Protein AF-A0A968HN63-F1 (afdb_monomer_lite)

pLDDT: mean 91.05, std 7.87, range [58.03, 96.44]

Foldseek 3Di:
DPPVVLCQCCQFAVDDPVVCDDPNDGDVVVVVVVVVVVCPDPLVVLDDPPFGGGNSHTDDDDD

Radius of gyration: 12.78 Å; chains: 1; bounding box: 27×29×32 Å

Secondary structure (DSSP, 8-state):
--HHHHHHHHHHH----GGGEETTEE-HHHHHHHHHHHHTSTTGGG--TT-EEETTEEEP---

Structure (mmCIF, N/CA/C/O backbone):
data_AF-A0A968HN63-F1
#
_entry.id   AF-A0A968HN63-F1
#
loop_
_atom_site.group_PDB
_atom_site.id
_atom_site.type_symbol
_atom_site.label_atom_id
_atom_site.label_alt_id
_atom_site.label_comp_id
_atom_site.label_asym_id
_atom_site.label_entity_id
_atom_site.label_seq_id
_atom_site.pdbx_PDB_ins_code
_atom_site.Cartn_x
_atom_site.Cartn_y
_atom_site.Cartn_z
_atom_site.occupancy
_atom_site.B_iso_or_equiv
_atom_site.auth_seq_id
_atom_site.auth_comp_id
_atom_site.auth_asym_id
_atom_site.auth_atom_id
_atom_site.pdbx_PDB_model_num
ATOM 1 N N . MET A 1 1 ? -2.303 3.756 -12.092 1.00 58.72 1 MET A N 1
ATOM 2 C CA . MET A 1 1 ? -2.600 4.369 -10.774 1.00 58.72 1 MET A CA 1
ATOM 3 C C . MET A 1 1 ? -1.930 5.740 -10.698 1.00 58.72 1 MET A C 1
ATOM 5 O O . MET A 1 1 ? -0.768 5.833 -11.070 1.00 58.72 1 MET A O 1
ATOM 9 N N . ARG A 1 2 ? -2.610 6.821 -10.272 1.00 70.94 2 ARG A N 1
ATOM 10 C CA . ARG A 1 2 ? -1.897 8.095 -10.014 1.00 70.94 2 ARG A CA 1
ATOM 11 C C . ARG A 1 2 ? -0.916 7.876 -8.854 1.00 70.94 2 ARG A C 1
ATOM 13 O O . ARG A 1 2 ? -1.313 7.279 -7.857 1.00 70.94 2 ARG A O 1
ATOM 20 N N . VAL A 1 3 ? 0.318 8.386 -8.954 1.00 72.94 3 VAL A N 1
ATOM 21 C CA . VAL A 1 3 ? 1.403 8.227 -7.949 1.00 72.94 3 VAL A CA 1
ATOM 22 C C . VAL A 1 3 ? 0.938 8.512 -6.513 1.00 72.94 3 VAL A C 1
ATOM 24 O O . VAL A 1 3 ? 1.375 7.861 -5.567 1.00 72.94 3 VAL A O 1
ATOM 27 N N . PHE A 1 4 ? 0.006 9.454 -6.353 1.00 84.50 4 PHE A N 1
ATOM 28 C CA . PHE A 1 4 ? -0.616 9.786 -5.074 1.00 84.50 4 PHE A CA 1
ATOM 29 C C . PHE A 1 4 ? -1.287 8.586 -4.383 1.00 84.50 4 PHE A C 1
ATOM 31 O O . PHE A 1 4 ? -1.090 8.388 -3.187 1.00 84.50 4 PHE A O 1
ATOM 38 N N . PHE A 1 5 ? -2.045 7.767 -5.119 1.00 86.38 5 PHE A N 1
ATOM 39 C CA . PHE A 1 5 ? -2.785 6.646 -4.535 1.00 86.38 5 PHE A CA 1
ATOM 40 C C . PHE A 1 5 ? -1.862 5.519 -4.075 1.00 86.38 5 PHE A C 1
ATOM 42 O O . PHE A 1 5 ? -2.090 4.984 -2.996 1.00 86.38 5 PHE A O 1
ATOM 49 N N . ARG A 1 6 ? -0.771 5.245 -4.811 1.00 89.44 6 ARG A N 1
ATOM 50 C CA . ARG A 1 6 ? 0.282 4.313 -4.366 1.00 89.44 6 ARG A CA 1
ATOM 51 C C . ARG A 1 6 ? 0.826 4.717 -3.003 1.00 89.44 6 ARG A C 1
ATOM 53 O O . ARG A 1 6 ? 0.777 3.944 -2.059 1.00 89.44 6 ARG A O 1
ATOM 60 N N . ARG A 1 7 ? 1.325 5.954 -2.908 1.00 90.81 7 ARG A N 1
ATOM 61 C CA . ARG A 1 7 ? 1.960 6.465 -1.687 1.00 90.81 7 ARG A CA 1
ATOM 62 C C . ARG A 1 7 ? 0.987 6.484 -0.517 1.00 90.81 7 ARG A C 1
ATOM 64 O O . ARG A 1 7 ? 1.386 6.202 0.603 1.00 90.81 7 ARG A O 1
ATOM 71 N N . ARG A 1 8 ? -0.283 6.811 -0.773 1.00 91.69 8 ARG A N 1
ATOM 72 C CA . ARG A 1 8 ? -1.323 6.787 0.256 1.00 91.69 8 ARG A CA 1
ATOM 73 C C . ARG A 1 8 ? -1.585 5.366 0.749 1.00 91.69 8 ARG A C 1
ATOM 75 O O . ARG A 1 8 ? -1.633 5.173 1.954 1.00 91.69 8 ARG A O 1
ATOM 82 N N . PHE A 1 9 ? -1.719 4.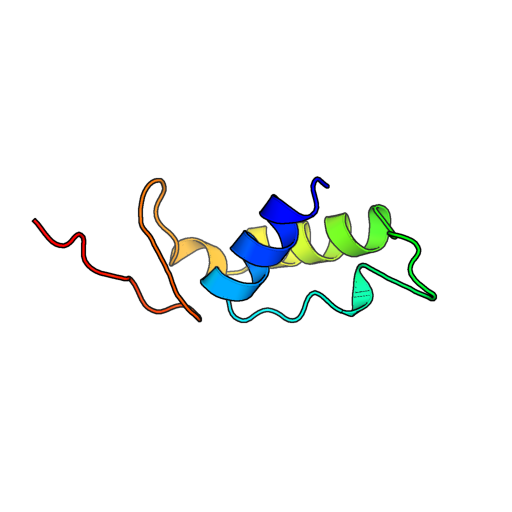400 -0.157 1.00 93.81 9 PHE A N 1
ATOM 83 C CA . PHE A 1 9 ? -1.906 2.997 0.204 1.00 93.81 9 PHE A CA 1
ATOM 84 C C . PHE A 1 9 ? -0.736 2.476 1.045 1.00 93.81 9 PHE A C 1
ATOM 86 O O . PHE A 1 9 ? -0.945 2.015 2.162 1.00 93.81 9 PHE A O 1
ATOM 93 N N . GLU A 1 10 ? 0.490 2.635 0.556 1.00 95.38 10 GLU A N 1
ATOM 94 C CA . GLU A 1 10 ? 1.711 2.191 1.233 1.00 95.38 10 GLU A CA 1
ATOM 95 C C . GLU A 1 10 ? 1.899 2.868 2.594 1.00 95.38 10 GLU A C 1
ATOM 97 O O . GLU A 1 10 ? 2.102 2.193 3.595 1.00 95.38 10 GLU A O 1
ATOM 102 N N . ALA A 1 11 ? 1.742 4.193 2.682 1.00 94.94 11 ALA A N 1
ATOM 103 C CA . ALA A 1 11 ? 1.872 4.899 3.955 1.00 94.94 11 ALA A CA 1
ATOM 104 C C . ALA A 1 11 ? 0.771 4.516 4.956 1.00 94.94 11 ALA A C 1
ATOM 106 O O . ALA A 1 11 ? 1.022 4.489 6.158 1.00 94.94 11 ALA A O 1
ATOM 107 N N . SER A 1 12 ? -0.449 4.232 4.491 1.00 95.12 12 SER A N 1
ATOM 108 C CA . SER A 1 12 ? -1.552 3.835 5.369 1.00 95.12 12 SER A CA 1
ATOM 109 C C . SER A 1 12 ? -1.463 2.381 5.819 1.00 95.12 12 SER A C 1
ATOM 111 O O . SER A 1 12 ? -1.824 2.092 6.960 1.00 95.12 12 SER A O 1
ATOM 113 N N . THR A 1 13 ? -0.974 1.481 4.968 1.00 95.06 13 THR A N 1
ATOM 114 C CA . THR A 1 13 ? -0.949 0.035 5.238 1.00 95.06 13 THR A CA 1
ATOM 115 C C . THR A 1 13 ? 0.390 -0.487 5.739 1.00 95.06 13 THR A C 1
ATOM 117 O O . THR A 1 13 ? 0.421 -1.468 6.470 1.00 95.06 13 THR A O 1
ATOM 120 N N . GLY A 1 14 ? 1.493 0.173 5.385 1.00 94.31 14 GLY A N 1
ATOM 121 C CA . GLY A 1 14 ? 2.847 -0.351 5.562 1.00 94.31 14 GLY A CA 1
ATOM 122 C C . GLY A 1 14 ? 3.234 -1.421 4.533 1.00 94.31 14 GLY A C 1
ATOM 123 O O . GLY A 1 14 ? 4.302 -2.011 4.662 1.00 94.31 14 GLY A O 1
ATOM 124 N N . ILE A 1 15 ? 2.391 -1.691 3.528 1.00 93.56 15 ILE A N 1
ATOM 125 C CA . ILE A 1 15 ? 2.673 -2.684 2.485 1.00 93.56 15 ILE A CA 1
ATOM 126 C C . ILE A 1 15 ? 3.628 -2.093 1.457 1.00 93.56 15 ILE A C 1
ATOM 128 O O . ILE A 1 15 ? 3.311 -1.088 0.816 1.00 93.56 15 ILE A O 1
ATOM 132 N N . ASP A 1 16 ? 4.762 -2.766 1.269 1.00 93.19 16 ASP A N 1
ATOM 133 C CA . ASP A 1 16 ? 5.743 -2.410 0.251 1.00 93.19 16 ASP A CA 1
ATOM 134 C C . ASP A 1 16 ? 5.126 -2.484 -1.154 1.00 93.19 16 ASP A C 1
ATOM 136 O O . ASP A 1 16 ? 4.587 -3.512 -1.572 1.00 93.19 16 ASP A O 1
ATOM 140 N N . CYS A 1 17 ? 5.195 -1.362 -1.869 1.00 94.94 17 CYS A N 1
ATOM 141 C CA . CYS A 1 17 ? 4.710 -1.216 -3.239 1.00 94.94 17 CYS A CA 1
ATOM 142 C C . CYS A 1 17 ? 5.857 -1.104 -4.257 1.00 94.94 17 CYS A C 1
ATOM 144 O O . CYS A 1 17 ? 5.620 -0.664 -5.387 1.00 94.94 17 CYS A O 1
ATOM 146 N N . SER A 1 18 ? 7.095 -1.431 -3.869 1.00 92.06 18 SER A N 1
ATOM 147 C CA . SER A 1 18 ? 8.282 -1.374 -4.729 1.00 92.06 18 SER A CA 1
ATOM 148 C C . SER A 1 18 ? 8.101 -2.183 -6.016 1.00 92.06 18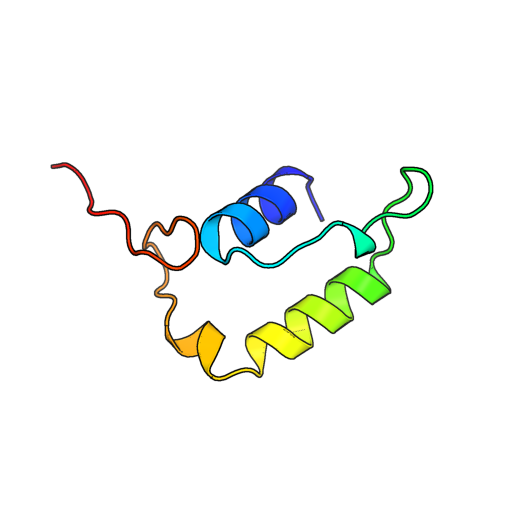 SER A C 1
ATOM 150 O O . SER A 1 18 ? 8.345 -1.656 -7.099 1.00 92.06 18 SER A O 1
ATOM 152 N N . GLU A 1 19 ? 7.535 -3.389 -5.914 1.00 93.25 19 GLU A N 1
ATOM 153 C CA . GLU A 1 19 ? 7.265 -4.304 -7.035 1.00 93.25 19 GLU A CA 1
ATOM 154 C C . GLU A 1 19 ? 6.252 -3.774 -8.060 1.00 93.25 19 GLU A C 1
ATOM 156 O O . GLU A 1 19 ? 6.117 -4.323 -9.152 1.00 93.25 19 GLU A O 1
ATOM 161 N N . PHE A 1 20 ? 5.536 -2.686 -7.758 1.00 93.88 20 PHE A N 1
ATOM 162 C CA . PHE A 1 20 ? 4.636 -2.068 -8.738 1.00 93.88 20 PHE A CA 1
ATOM 163 C C . PHE A 1 20 ? 5.416 -1.398 -9.869 1.00 93.88 20 PHE A C 1
ATOM 165 O O . PHE A 1 20 ? 4.814 -0.971 -10.858 1.00 93.88 20 PHE A O 1
ATOM 172 N N . TYR A 1 21 ? 6.732 -1.266 -9.703 1.00 91.81 21 TYR A N 1
ATOM 173 C CA . TYR A 1 21 ? 7.626 -0.674 -10.668 1.00 91.81 21 TYR A CA 1
ATOM 174 C C . TYR A 1 21 ? 8.823 -1.584 -10.934 1.00 91.81 21 TYR A C 1
ATOM 176 O O . TYR A 1 21 ? 9.394 -2.172 -10.020 1.00 91.81 21 TYR A O 1
ATOM 184 N N . SER A 1 22 ? 9.249 -1.630 -12.189 1.00 92.94 22 SER A N 1
ATOM 185 C CA . SER A 1 22 ? 10.530 -2.204 -12.598 1.00 92.94 22 SER A CA 1
ATOM 186 C C . SER A 1 22 ? 11.174 -1.232 -13.576 1.00 92.94 22 SER A C 1
ATOM 188 O O . SER A 1 22 ? 10.484 -0.690 -14.436 1.00 92.94 22 SER A O 1
ATOM 190 N N . ASP A 1 23 ? 12.448 -0.898 -13.371 1.00 93.06 23 ASP A N 1
ATOM 191 C CA . ASP A 1 23 ? 13.184 0.081 -14.187 1.00 93.06 23 ASP A CA 1
ATOM 192 C C . ASP A 1 23 ? 12.465 1.437 -14.379 1.00 93.06 23 ASP A C 1
ATOM 194 O O . ASP A 1 23 ? 12.589 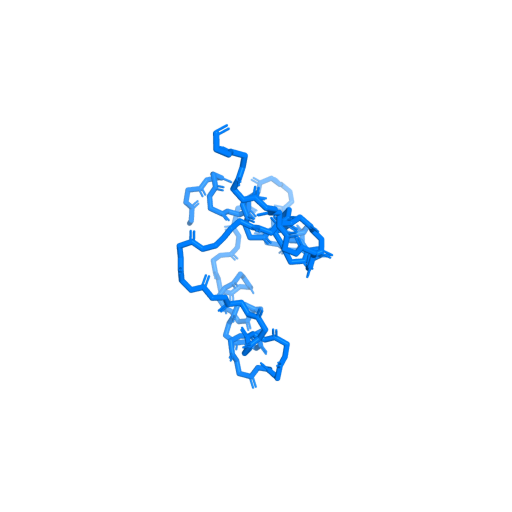2.111 -15.399 1.00 93.06 23 ASP A O 1
ATOM 198 N N . GLY A 1 24 ? 11.695 1.862 -13.369 1.00 88.31 24 GLY A N 1
ATOM 199 C CA . GLY A 1 24 ? 10.924 3.111 -13.390 1.00 88.31 24 GLY A CA 1
ATOM 200 C C . GLY A 1 24 ? 9.601 3.044 -14.165 1.00 88.31 24 GLY A C 1
ATOM 201 O O . GLY A 1 24 ? 8.819 3.996 -14.108 1.00 88.31 24 GLY A O 1
ATOM 202 N N . GLU A 1 25 ? 9.306 1.927 -14.826 1.00 92.38 25 GLU A N 1
ATOM 203 C CA . GLU A 1 25 ? 8.034 1.668 -15.495 1.00 92.38 25 GLU A CA 1
ATOM 204 C C . GLU A 1 25 ? 7.012 1.088 -14.510 1.00 92.38 25 GLU A C 1
ATOM 206 O O . GLU A 1 25 ? 7.365 0.323 -13.620 1.00 92.38 25 GLU A O 1
ATOM 211 N N . PHE A 1 26 ? 5.740 1.479 -14.633 1.00 91.62 26 PHE A N 1
ATOM 212 C CA . PHE A 1 26 ? 4.656 0.993 -13.775 1.00 91.62 26 PHE A CA 1
ATOM 213 C C . PHE A 1 26 ? 4.024 -0.278 -14.351 1.00 91.62 26 PHE A C 1
ATOM 215 O O . PHE A 1 26 ? 3.563 -0.267 -15.489 1.00 91.62 26 PHE A O 1
ATOM 222 N N . PHE A 1 27 ? 3.902 -1.324 -13.532 1.00 94.38 27 PHE A N 1
ATOM 223 C CA . PHE A 1 27 ? 3.372 -2.635 -13.910 1.00 94.38 27 PHE A CA 1
ATOM 224 C C . PHE A 1 27 ? 1.943 -2.799 -13.365 1.00 94.38 27 PHE A C 1
ATOM 226 O O . PHE A 1 27 ? 1.751 -3.213 -12.217 1.00 94.38 27 PHE A O 1
ATOM 233 N N . PRO A 1 28 ? 0.899 -2.481 -14.157 1.00 91.88 28 PRO A N 1
ATOM 234 C CA . PRO A 1 28 ? -0.472 -2.408 -13.657 1.00 91.88 28 PRO A CA 1
ATOM 235 C C . PRO A 1 28 ? -1.030 -3.753 -13.183 1.00 91.88 28 PRO A C 1
ATOM 237 O O . PRO A 1 28 ? -1.776 -3.769 -12.211 1.00 91.88 28 PRO A O 1
ATOM 240 N N . LEU A 1 29 ? -0.666 -4.864 -13.834 1.00 95.12 29 LEU A N 1
ATOM 241 C CA . LEU A 1 29 ? -1.151 -6.200 -13.466 1.00 95.12 29 LEU A CA 1
ATOM 242 C C . LEU A 1 29 ? -0.572 -6.672 -12.129 1.00 95.12 29 LEU A C 1
ATOM 244 O O . LEU A 1 29 ? -1.300 -7.235 -11.320 1.00 95.12 29 LEU A O 1
ATOM 248 N N . VAL A 1 30 ? 0.708 -6.385 -11.869 1.00 94.44 30 VAL A N 1
ATOM 249 C CA . VAL A 1 30 ? 1.357 -6.692 -10.583 1.00 94.44 30 VAL A CA 1
ATOM 250 C C . VAL A 1 30 ? 0.695 -5.898 -9.459 1.00 94.44 30 VAL A C 1
ATOM 252 O O . VAL A 1 30 ? 0.314 -6.459 -8.433 1.00 94.44 30 VAL A O 1
ATOM 255 N N . ALA A 1 31 ? 0.483 -4.596 -9.682 1.00 93.94 31 ALA A N 1
ATOM 256 C CA . ALA A 1 31 ? -0.199 -3.744 -8.717 1.00 93.94 31 ALA A CA 1
ATOM 257 C C . ALA A 1 31 ? -1.640 -4.208 -8.445 1.00 93.94 31 ALA A C 1
ATOM 259 O O . ALA A 1 31 ? -2.047 -4.263 -7.288 1.00 93.94 31 ALA A O 1
ATOM 260 N N . ALA A 1 32 ? -2.401 -4.559 -9.488 1.00 94.50 32 ALA A N 1
ATOM 261 C CA . ALA A 1 32 ? -3.768 -5.057 -9.347 1.00 94.50 32 ALA A CA 1
ATOM 262 C C . ALA A 1 32 ? -3.811 -6.359 -8.540 1.00 94.50 32 ALA A C 1
ATOM 264 O O . ALA A 1 32 ? -4.490 -6.402 -7.520 1.00 94.50 32 ALA A O 1
ATOM 265 N N . ALA A 1 33 ? -3.005 -7.358 -8.913 1.00 95.50 33 ALA A N 1
ATOM 266 C CA . ALA A 1 33 ? -2.958 -8.642 -8.217 1.00 95.50 33 ALA A CA 1
ATOM 267 C C . ALA A 1 33 ? -2.592 -8.489 -6.731 1.00 95.50 33 ALA A C 1
ATOM 269 O O . ALA A 1 33 ? -3.178 -9.141 -5.868 1.00 95.50 33 ALA A O 1
ATOM 270 N N . ARG A 1 34 ? -1.651 -7.591 -6.403 1.00 94.44 34 ARG A N 1
ATOM 271 C CA . ARG A 1 34 ? -1.269 -7.336 -5.008 1.00 94.44 34 ARG A CA 1
ATOM 272 C C . ARG A 1 34 ? -2.381 -6.654 -4.211 1.00 94.44 34 ARG A C 1
ATOM 274 O O . ARG A 1 34 ? -2.565 -6.987 -3.043 1.00 94.44 34 ARG A O 1
ATOM 281 N N . LEU A 1 35 ? -3.082 -5.698 -4.822 1.00 94.50 35 LEU A N 1
ATOM 282 C CA . LEU A 1 35 ? -4.194 -4.987 -4.190 1.00 94.50 35 LEU A CA 1
ATOM 283 C C . LEU A 1 35 ? -5.405 -5.901 -3.991 1.00 94.50 35 LEU A C 1
ATOM 285 O O . LEU A 1 35 ? -5.995 -5.859 -2.921 1.00 94.50 35 LEU A O 1
ATOM 289 N N . GLU A 1 36 ? -5.737 -6.741 -4.971 1.00 95.44 36 GLU A N 1
ATOM 290 C CA . GLU A 1 36 ? -6.797 -7.752 -4.860 1.00 95.44 36 GLU A CA 1
ATOM 291 C C . GLU A 1 36 ? -6.495 -8.729 -3.722 1.00 95.44 36 GLU A C 1
ATOM 293 O O . GLU A 1 36 ? -7.307 -8.883 -2.816 1.00 95.44 36 GLU A O 1
ATOM 298 N N . ALA A 1 37 ? -5.273 -9.269 -3.677 1.00 95.00 37 ALA A N 1
ATOM 299 C CA . ALA A 1 37 ? -4.852 -10.156 -2.596 1.00 95.00 37 ALA A CA 1
ATOM 300 C C . ALA A 1 37 ? -4.899 -9.495 -1.206 1.00 95.00 37 ALA A C 1
ATOM 302 O O . ALA A 1 37 ? -5.079 -10.189 -0.211 1.00 95.00 37 ALA A O 1
ATOM 303 N N . TRP A 1 38 ? -4.702 -8.175 -1.121 1.00 95.00 38 TRP A N 1
ATOM 304 C CA . TRP A 1 38 ? -4.859 -7.438 0.133 1.00 95.00 38 TRP A CA 1
ATOM 305 C C . TRP A 1 38 ? -6.329 -7.187 0.479 1.00 95.00 38 TRP A C 1
ATOM 307 O O . TRP A 1 38 ? -6.698 -7.332 1.635 1.00 95.00 38 TRP A O 1
ATOM 317 N N . ILE A 1 39 ? -7.169 -6.833 -0.498 1.00 94.81 39 ILE A N 1
ATOM 318 C CA . ILE A 1 39 ? -8.615 -6.635 -0.293 1.00 94.81 39 ILE A CA 1
ATOM 319 C C . ILE A 1 39 ? -9.271 -7.923 0.217 1.00 94.81 39 ILE A C 1
ATOM 321 O O . ILE A 1 39 ? -10.130 -7.855 1.090 1.00 94.81 39 ILE A O 1
ATOM 325 N N . ASP A 1 40 ? -8.835 -9.076 -0.288 1.00 96.44 40 ASP A N 1
ATOM 326 C CA . ASP A 1 40 ? -9.332 -10.389 0.129 1.00 96.44 40 ASP A CA 1
ATOM 327 C C . ASP A 1 40 ? -8.741 -10.867 1.471 1.00 96.44 40 ASP A C 1
ATOM 329 O O . ASP A 1 40 ? -9.072 -11.957 1.946 1.00 96.44 40 ASP A O 1
ATOM 333 N N . SER A 1 41 ? -7.851 -10.085 2.094 1.00 95.12 41 SER A N 1
ATOM 334 C CA . SER A 1 41 ? -7.189 -10.451 3.343 1.00 95.12 41 SER A CA 1
ATOM 335 C C . SER A 1 41 ? -7.915 -9.882 4.574 1.00 95.12 41 SER A C 1
ATOM 337 O O . SER A 1 41 ? -8.449 -8.771 4.523 1.00 95.12 41 SER A O 1
ATOM 339 N N . PRO A 1 42 ? -7.895 -10.576 5.733 1.00 95.19 42 PRO A N 1
ATOM 340 C CA . PRO A 1 42 ? -8.506 -10.069 6.970 1.00 95.19 42 PRO A CA 1
ATOM 341 C C . PRO A 1 42 ? -7.912 -8.736 7.459 1.00 95.19 42 PRO A C 1
ATOM 343 O O . PRO A 1 42 ? -8.501 -8.039 8.285 1.00 95.19 42 PRO A O 1
ATOM 346 N N . GLU A 1 43 ? -6.714 -8.368 6.998 1.00 92.56 43 GLU A N 1
ATOM 347 C CA . GLU A 1 43 ? -6.096 -7.084 7.314 1.00 92.56 43 GLU A CA 1
ATOM 348 C C . GLU A 1 43 ? -6.866 -5.899 6.723 1.00 92.56 43 GLU A C 1
ATOM 350 O O . GLU A 1 43 ? -6.885 -4.841 7.358 1.00 92.56 43 GLU A O 1
ATOM 355 N N . ALA A 1 44 ? -7.500 -6.052 5.554 1.00 94.56 44 ALA A N 1
ATOM 356 C CA . ALA A 1 44 ? -8.276 -4.982 4.926 1.00 94.56 44 ALA A CA 1
ATOM 357 C C . ALA A 1 44 ? -9.483 -4.562 5.780 1.00 94.56 44 ALA A C 1
ATOM 359 O O . ALA A 1 44 ? -9.768 -3.366 5.875 1.00 94.56 44 ALA A O 1
ATOM 360 N N . ASP A 1 45 ? -10.100 -5.502 6.506 1.00 95.12 45 ASP A N 1
ATOM 361 C CA . ASP A 1 45 ? -11.245 -5.251 7.398 1.00 95.12 45 ASP A CA 1
ATOM 362 C C . ASP A 1 45 ? -10.927 -4.279 8.548 1.00 95.12 45 ASP A C 1
ATOM 364 O O . ASP A 1 45 ? -11.821 -3.732 9.193 1.00 95.12 45 ASP A O 1
ATOM 368 N N . ARG A 1 46 ? -9.641 -4.024 8.816 1.00 94.31 46 ARG A N 1
ATOM 369 C CA . ARG A 1 46 ? -9.185 -3.091 9.859 1.00 94.31 46 ARG A CA 1
ATOM 370 C C . ARG A 1 46 ? -9.247 -1.621 9.422 1.00 94.31 46 ARG A C 1
ATOM 372 O O . ARG A 1 46 ? -9.008 -0.733 10.250 1.00 94.31 46 ARG A O 1
ATOM 379 N N . TYR A 1 47 ? -9.514 -1.354 8.143 1.00 94.62 47 TYR A N 1
ATOM 380 C CA . TYR A 1 47 ? -9.488 -0.017 7.553 1.00 94.62 47 TYR A CA 1
ATOM 381 C C . TYR A 1 47 ? -10.897 0.510 7.293 1.00 94.62 47 TYR A C 1
ATOM 383 O O . TYR A 1 47 ? -11.649 -0.019 6.481 1.00 94.62 47 TYR A O 1
ATOM 391 N N . GLU A 1 48 ? -11.231 1.621 7.942 1.00 94.31 48 GLU A N 1
ATOM 392 C CA . GLU A 1 48 ? -12.540 2.256 7.815 1.00 94.31 48 GLU A CA 1
ATOM 393 C C . GLU A 1 48 ? -12.533 3.383 6.764 1.00 94.31 48 GLU A C 1
ATOM 395 O O . GLU A 1 48 ? -11.612 4.218 6.741 1.00 94.31 48 GLU A O 1
ATOM 400 N N . PRO A 1 49 ? -13.578 3.487 5.920 1.00 91.12 49 PRO A N 1
ATOM 401 C CA . PRO A 1 49 ? -13.741 4.613 5.009 1.00 91.12 49 PRO A CA 1
ATOM 402 C C . PRO A 1 49 ? -13.708 5.965 5.737 1.00 91.12 49 PRO A C 1
ATOM 404 O O . PRO A 1 49 ? -14.366 6.170 6.752 1.00 91.12 49 PRO A O 1
ATOM 407 N N . GLY A 1 50 ? -12.945 6.919 5.196 1.00 89.94 50 GLY A N 1
ATOM 408 C CA . GLY A 1 50 ? -12.832 8.274 5.752 1.00 89.94 50 GLY A CA 1
ATOM 409 C C . GLY A 1 50 ? -11.876 8.415 6.944 1.00 89.94 50 GLY A C 1
ATOM 410 O O . GLY A 1 50 ? -11.605 9.539 7.370 1.00 89.94 50 GLY A O 1
ATOM 411 N N . VAL A 1 51 ? -11.304 7.320 7.448 1.00 93.31 51 VAL A N 1
ATOM 412 C CA . VAL A 1 51 ? -10.334 7.343 8.547 1.00 93.31 51 VAL A CA 1
ATOM 413 C C . VAL A 1 51 ? -8.902 7.422 8.004 1.00 93.31 51 VAL A C 1
ATOM 415 O O . VAL A 1 51 ? -8.568 6.881 6.949 1.00 93.31 51 VAL A O 1
ATOM 418 N N . ARG A 1 52 ? -8.033 8.153 8.712 1.00 92.38 52 ARG A N 1
ATOM 419 C CA . ARG A 1 52 ? -6.608 8.264 8.376 1.00 92.38 52 ARG A CA 1
ATOM 420 C C . ARG A 1 52 ? -5.818 7.193 9.110 1.00 92.38 52 ARG A C 1
ATOM 422 O O . ARG A 1 52 ? -6.025 6.989 10.302 1.00 92.38 52 ARG A O 1
ATOM 429 N N . TYR A 1 53 ? -4.873 6.581 8.410 1.00 95.12 53 TYR A N 1
ATOM 430 C CA . TYR A 1 53 ? -3.961 5.591 8.969 1.00 95.12 53 TYR A CA 1
ATOM 431 C C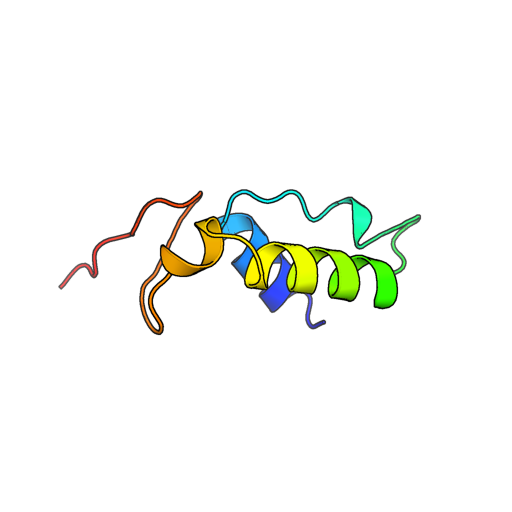 . TYR A 1 53 ? -2.523 5.900 8.562 1.00 95.12 53 TYR A C 1
ATOM 433 O O . TYR A 1 53 ? -2.288 6.421 7.465 1.00 95.12 53 TYR A O 1
ATOM 441 N N . PHE A 1 54 ? -1.582 5.543 9.433 1.00 94.88 54 PHE A N 1
ATOM 442 C CA . PHE A 1 54 ? -0.149 5.505 9.159 1.00 94.88 54 PHE A CA 1
ATOM 443 C C . PHE A 1 54 ? 0.407 4.167 9.649 1.00 94.88 54 PHE A C 1
ATOM 445 O O . PHE A 1 54 ? 0.290 3.864 10.835 1.00 94.88 54 PHE A O 1
ATOM 452 N N . PHE A 1 55 ? 0.957 3.353 8.744 1.00 94.38 55 PHE A N 1
ATOM 453 C CA . PHE A 1 55 ? 1.469 2.006 9.037 1.00 94.38 55 PHE A CA 1
ATOM 454 C C . PHE A 1 55 ? 0.472 1.135 9.830 1.00 94.38 55 PHE A C 1
ATOM 456 O O . PHE A 1 55 ? 0.815 0.500 10.819 1.00 94.38 55 PHE A O 1
ATOM 463 N N . GLY A 1 56 ? -0.805 1.161 9.439 1.00 94.56 56 GLY A N 1
ATOM 464 C CA . GLY A 1 56 ? -1.880 0.412 10.101 1.00 94.56 56 GLY A CA 1
ATOM 465 C C . GLY A 1 56 ? -2.377 0.999 11.421 1.00 94.56 56 GLY A C 1
ATOM 466 O O . GLY A 1 56 ? -3.347 0.499 11.989 1.00 94.56 56 GLY A O 1
ATOM 467 N N . HIS A 1 57 ? -1.794 2.101 11.890 1.00 94.81 57 HIS A N 1
ATOM 468 C CA . HIS A 1 57 ? -2.258 2.803 13.079 1.00 94.81 57 HIS A CA 1
ATOM 469 C C . HIS A 1 57 ? -3.235 3.912 12.701 1.00 94.81 57 HIS A C 1
ATOM 471 O O . HIS A 1 57 ? -2.909 4.803 11.914 1.00 94.81 57 HIS A O 1
ATOM 477 N N . ARG A 1 58 ? -4.435 3.872 13.286 1.00 94.81 58 ARG A N 1
ATOM 478 C CA . ARG A 1 58 ? -5.436 4.932 13.141 1.00 94.81 58 ARG A CA 1
ATOM 479 C C . ARG A 1 58 ? -4.876 6.250 13.677 1.00 94.81 58 ARG A C 1
ATOM 481 O O . ARG A 1 58 ? -4.457 6.326 14.828 1.00 94.81 58 ARG A O 1
ATOM 488 N N . ILE A 1 59 ? -4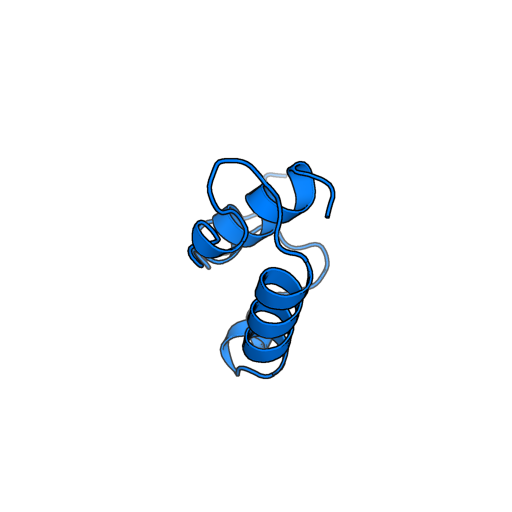.919 7.294 12.856 1.00 93.88 59 ILE A N 1
ATOM 489 C CA . ILE A 1 59 ? -4.551 8.655 13.242 1.00 93.88 59 ILE A CA 1
ATOM 490 C C . ILE A 1 59 ? -5.823 9.365 13.717 1.00 93.88 59 ILE A C 1
ATOM 492 O O . ILE A 1 59 ? -6.771 9.482 12.931 1.00 93.88 59 ILE A O 1
ATOM 496 N N . PRO A 1 60 ? -5.871 9.857 14.966 1.00 87.75 60 PRO A N 1
ATOM 497 C CA . PRO A 1 60 ? -7.002 10.631 15.453 1.00 87.75 60 PRO A CA 1
ATOM 498 C C . PRO A 1 60 ? -7.276 11.847 14.564 1.00 87.75 60 PRO A C 1
ATOM 500 O O . PRO A 1 60 ? -6.367 12.472 14.005 1.00 87.75 60 PRO A O 1
ATOM 503 N N . ASN A 1 61 ? -8.545 12.220 14.444 1.00 82.31 61 ASN A N 1
ATOM 504 C CA . ASN A 1 61 ? -8.869 13.550 13.956 1.00 82.31 61 ASN A CA 1
ATOM 505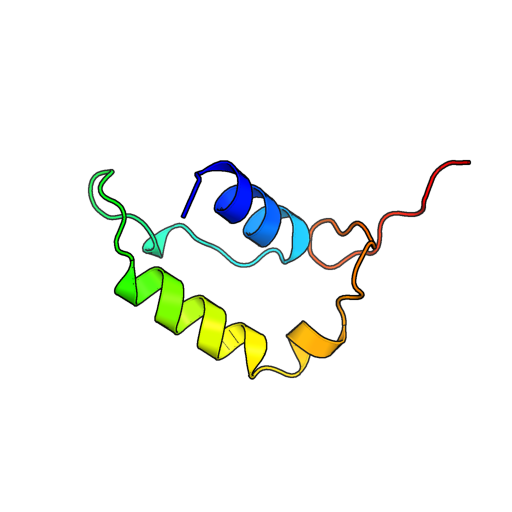 C C . ASN A 1 61 ? -8.550 14.523 15.092 1.00 82.31 61 ASN A C 1
ATOM 507 O O . ASN A 1 61 ? -9.166 14.463 16.150 1.00 82.31 61 ASN A O 1
ATOM 511 N N . SER A 1 62 ? -7.531 15.354 14.895 1.00 72.69 62 SER A N 1
ATOM 512 C CA . SER A 1 62 ? -7.310 16.532 15.724 1.00 72.69 62 SER A CA 1
ATOM 513 C C . SER A 1 62 ? -8.473 17.489 15.464 1.00 72.69 62 SER A C 1
ATOM 515 O O . SER A 1 62 ? -8.609 17.962 14.332 1.00 72.69 62 SER A O 1
ATOM 517 N N . THR A 1 63 ? -9.330 17.667 16.468 1.00 58.03 63 THR A N 1
ATOM 518 C CA . THR A 1 63 ? -10.369 18.705 16.506 1.00 58.03 63 THR A CA 1
ATOM 519 C C . THR A 1 63 ? -9.743 20.091 16.428 1.00 58.03 63 THR A C 1
ATOM 521 O O . THR A 1 63 ? -8.639 20.261 16.997 1.00 58.03 63 THR A O 1
#

Sequence (63 aa):
MRVFFRRRFEASTGIDCSEFYSDGEFFPLVAAARLEAWIDSPEADRYEPGVRYFFGHRIPNST